Protein AF-A0A8H3ZQU5-F1 (afdb_monomer_lite)

Structure (mmCIF, N/CA/C/O backbone):
data_AF-A0A8H3ZQU5-F1
#
_entry.id   AF-A0A8H3ZQU5-F1
#
loop_
_atom_site.group_PDB
_atom_site.id
_atom_site.type_symbol
_atom_site.label_atom_id
_atom_site.label_alt_id
_atom_site.label_comp_id
_atom_site.label_asym_id
_atom_site.label_entity_id
_atom_site.label_seq_id
_atom_site.pdbx_PDB_ins_code
_atom_site.Cartn_x
_atom_site.Cartn_y
_atom_site.Cartn_z
_atom_site.occupancy
_atom_site.B_iso_or_equiv
_atom_site.auth_seq_id
_atom_site.auth_comp_id
_atom_site.auth_asym_id
_atom_site.auth_atom_id
_atom_site.pdbx_PDB_model_num
ATOM 1 N N . ILE A 1 1 ? -5.562 -5.266 5.433 1.00 88.62 1 ILE A N 1
ATOM 2 C CA . ILE A 1 1 ? -4.664 -4.670 4.418 1.00 88.62 1 ILE A CA 1
ATOM 3 C C . ILE A 1 1 ? -3.680 -3.722 5.083 1.00 88.62 1 ILE A C 1
ATOM 5 O O . ILE A 1 1 ? -4.062 -3.037 6.024 1.00 88.62 1 ILE A O 1
ATOM 9 N N . THR A 1 2 ? -2.432 -3.700 4.621 1.00 89.31 2 THR A N 1
ATOM 10 C CA . THR A 1 2 ? -1.448 -2.695 5.048 1.00 89.31 2 THR A CA 1
ATOM 11 C C . THR A 1 2 ? -1.406 -1.600 3.996 1.00 89.31 2 THR A C 1
ATOM 13 O O . THR A 1 2 ? -1.277 -1.916 2.813 1.00 89.31 2 THR A O 1
ATOM 16 N N . ILE A 1 3 ? -1.524 -0.348 4.415 1.00 89.88 3 ILE A N 1
ATOM 17 C CA . ILE A 1 3 ? -1.514 0.828 3.540 1.00 89.88 3 ILE A CA 1
ATOM 18 C C . ILE A 1 3 ? -0.475 1.829 4.034 1.00 89.88 3 ILE A C 1
ATOM 20 O O . ILE A 1 3 ? -0.102 1.807 5.211 1.00 89.88 3 ILE A O 1
ATOM 24 N N . ASP A 1 4 ? -0.005 2.691 3.139 1.00 89.19 4 ASP A N 1
ATOM 25 C CA . ASP A 1 4 ? 0.747 3.864 3.563 1.00 89.19 4 ASP A CA 1
ATOM 26 C C . ASP A 1 4 ? -0.193 4.971 4.069 1.00 89.19 4 ASP A C 1
ATOM 28 O O . ASP A 1 4 ? -1.414 4.909 3.920 1.00 89.19 4 ASP A O 1
ATOM 32 N N . THR A 1 5 ? 0.390 6.000 4.676 1.00 85.31 5 THR A N 1
ATOM 33 C CA . THR A 1 5 ? -0.324 7.194 5.145 1.00 85.31 5 THR A CA 1
ATOM 34 C C . THR A 1 5 ? -0.534 8.236 4.034 1.00 85.31 5 THR A C 1
ATOM 36 O O . THR A 1 5 ? -0.543 9.436 4.313 1.00 85.31 5 THR A O 1
ATOM 39 N N . SER A 1 6 ? -0.626 7.839 2.759 1.00 83.25 6 SER A N 1
ATOM 40 C CA . SER A 1 6 ? -0.936 8.775 1.670 1.00 83.25 6 SER A CA 1
ATOM 41 C C . SER A 1 6 ? -2.411 9.184 1.676 1.00 83.25 6 SER A C 1
ATOM 43 O O . SER A 1 6 ? -3.299 8.453 2.118 1.00 83.25 6 SER A O 1
ATOM 45 N N . THR A 1 7 ? -2.695 10.371 1.138 1.00 81.69 7 THR A N 1
ATOM 46 C CA . THR A 1 7 ? -4.047 10.955 1.066 1.00 81.69 7 THR A CA 1
ATOM 47 C C . THR A 1 7 ? -5.053 10.084 0.313 1.00 81.69 7 THR A C 1
ATOM 49 O O . THR A 1 7 ? -6.247 10.136 0.611 1.00 81.69 7 THR A O 1
ATOM 52 N N . ASN A 1 8 ? -4.583 9.225 -0.596 1.00 78.62 8 ASN A N 1
ATOM 53 C CA . ASN A 1 8 ? -5.418 8.313 -1.380 1.00 78.62 8 ASN A CA 1
ATOM 54 C C . ASN A 1 8 ? -6.239 7.355 -0.500 1.00 78.62 8 ASN A C 1
ATOM 56 O O . ASN A 1 8 ? -7.399 7.066 -0.809 1.00 78.62 8 ASN A O 1
ATOM 60 N N . PHE A 1 9 ? -5.678 6.916 0.629 1.00 82.62 9 PHE A N 1
ATOM 61 C CA . PHE A 1 9 ? -6.344 5.999 1.555 1.00 82.62 9 PHE A CA 1
ATOM 62 C C . PHE A 1 9 ? -7.197 6.704 2.621 1.00 82.62 9 PHE A C 1
ATOM 64 O O . PHE A 1 9 ? -7.912 6.048 3.375 1.00 82.62 9 PHE A 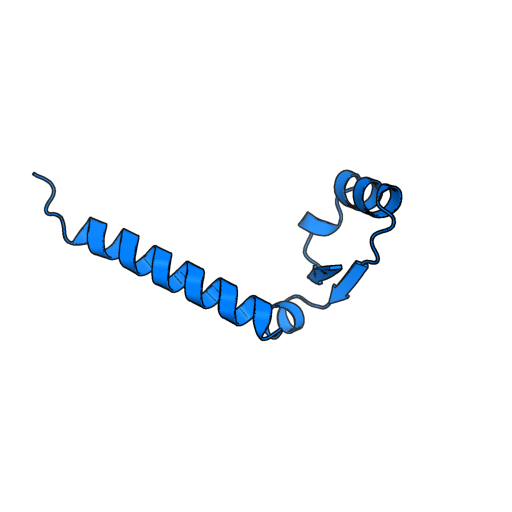O 1
ATOM 71 N N . TYR A 1 10 ? -7.199 8.039 2.661 1.00 84.12 10 TYR A N 1
ATOM 72 C CA . TYR A 1 10 ? -8.030 8.807 3.595 1.00 84.12 10 TYR A CA 1
ATOM 73 C C . TYR A 1 10 ? -9.398 9.204 3.029 1.00 84.12 10 TYR A C 1
ATOM 75 O O . TYR A 1 10 ? -10.212 9.777 3.758 1.00 84.12 10 TYR A O 1
ATOM 83 N N . SER A 1 11 ? -9.686 8.879 1.766 1.00 88.38 11 SER A N 1
ATOM 84 C CA . SER A 1 11 ? -10.973 9.210 1.154 1.00 88.38 11 SER A CA 1
ATOM 85 C C . SER A 1 11 ? -12.153 8.564 1.895 1.00 88.38 11 SER A C 1
ATOM 87 O O . SER A 1 11 ? -12.095 7.409 2.328 1.00 88.38 11 SER A O 1
ATOM 89 N N . TYR A 1 12 ? -13.263 9.302 2.010 1.00 89.62 12 TYR A N 1
ATOM 90 C CA . TYR A 1 12 ? -14.493 8.804 2.640 1.00 89.62 12 TYR A CA 1
ATOM 91 C C . TYR A 1 12 ? -14.978 7.502 1.988 1.00 89.62 12 TYR A C 1
ATOM 93 O O . TYR A 1 12 ? -15.310 6.539 2.677 1.00 89.62 12 TYR A O 1
ATOM 101 N N . LYS A 1 13 ? -14.934 7.449 0.650 1.00 91.12 13 LYS A N 1
ATOM 102 C CA . LYS A 1 13 ? -15.315 6.271 -0.135 1.00 91.12 13 LYS A CA 1
ATOM 103 C C . LYS A 1 13 ? -14.494 5.039 0.250 1.00 91.12 13 LYS A C 1
ATOM 105 O O . LYS A 1 13 ? -15.062 3.957 0.392 1.00 91.12 13 LYS A O 1
ATOM 110 N N . PHE A 1 14 ? -13.184 5.197 0.441 1.00 89.75 14 PHE A N 1
ATOM 111 C CA . PHE A 1 14 ? -12.313 4.101 0.855 1.00 89.75 14 PHE A CA 1
ATOM 112 C C . PHE A 1 14 ? -12.687 3.594 2.251 1.00 89.75 14 PHE A C 1
ATOM 114 O O . PHE A 1 14 ? -12.977 2.408 2.395 1.00 89.75 14 PHE A O 1
ATOM 121 N N . LYS A 1 15 ? -12.800 4.495 3.239 1.00 89.06 15 LYS A N 1
ATOM 122 C CA . LYS A 1 15 ? -13.164 4.142 4.625 1.00 89.06 15 LYS A CA 1
ATOM 123 C C . LYS A 1 15 ? -14.515 3.433 4.717 1.00 89.06 15 LYS A C 1
ATOM 125 O O . LYS A 1 15 ? -14.626 2.409 5.392 1.00 89.06 15 LYS A O 1
ATOM 130 N N . TYR A 1 16 ? -15.522 3.954 4.013 1.00 92.81 16 TYR A N 1
ATOM 131 C CA . TYR A 1 16 ? -16.854 3.354 3.963 1.00 92.81 16 TYR A CA 1
ATOM 132 C C . TYR A 1 16 ? -16.799 1.937 3.383 1.00 92.81 16 TYR A C 1
ATOM 134 O O . TYR A 1 16 ? -17.273 0.995 4.010 1.00 92.81 16 TYR A O 1
ATOM 142 N N . THR A 1 17 ? -16.126 1.761 2.243 1.00 93.44 17 THR A N 1
ATOM 143 C CA . THR A 1 17 ? -15.999 0.450 1.588 1.00 93.44 17 THR A CA 1
ATOM 144 C C . THR A 1 17 ? -15.298 -0.563 2.496 1.00 93.44 17 THR A C 1
ATOM 146 O O . THR A 1 17 ? -15.788 -1.674 2.689 1.00 93.44 17 THR A O 1
ATOM 149 N N . THR A 1 18 ? -14.182 -0.183 3.123 1.00 92.56 18 THR A N 1
ATOM 150 C CA . THR A 1 18 ? -13.445 -1.084 4.022 1.00 92.56 18 THR A CA 1
ATOM 151 C C . THR A 1 18 ? -14.240 -1.459 5.267 1.00 92.56 18 THR A C 1
ATOM 153 O O . THR A 1 18 ? -14.152 -2.603 5.708 1.00 92.56 18 THR A O 1
ATOM 156 N N . TYR A 1 19 ? -15.052 -0.535 5.792 1.00 92.75 19 TYR A N 1
ATOM 157 C CA . TYR A 1 19 ? -15.966 -0.810 6.899 1.00 92.75 19 TYR A CA 1
ATOM 158 C C . TYR A 1 19 ? -17.053 -1.809 6.485 1.00 92.75 19 TYR A C 1
ATOM 160 O O . TYR A 1 19 ? -17.233 -2.821 7.156 1.00 92.75 19 TYR A O 1
ATOM 168 N N . THR A 1 20 ? -17.713 -1.587 5.340 1.00 96.12 20 THR A N 1
ATOM 169 C CA . THR A 1 20 ? -18.768 -2.490 4.837 1.00 96.12 20 THR A CA 1
ATOM 170 C C . THR A 1 20 ? -18.265 -3.903 4.545 1.00 96.12 20 THR A C 1
ATOM 172 O O . THR A 1 20 ? -19.011 -4.863 4.698 1.00 96.12 20 THR A O 1
ATOM 175 N N . LEU A 1 21 ? -16.994 -4.038 4.160 1.00 96.25 21 LEU A N 1
ATOM 176 C CA . LEU A 1 21 ? -16.358 -5.322 3.863 1.00 96.25 21 LEU A CA 1
ATOM 177 C C . LEU A 1 21 ? -15.671 -5.961 5.083 1.00 96.25 21 LEU A C 1
ATOM 179 O O . LEU A 1 21 ? -15.011 -6.986 4.927 1.00 96.25 21 LEU A O 1
ATOM 183 N N . ALA A 1 22 ? -15.776 -5.360 6.275 1.00 95.50 22 ALA A N 1
ATOM 184 C CA . ALA A 1 22 ? -15.103 -5.812 7.497 1.00 95.50 22 ALA A CA 1
ATOM 185 C C . ALA A 1 22 ? -13.579 -6.025 7.328 1.00 95.50 22 ALA A C 1
ATOM 187 O O . ALA A 1 22 ? -12.978 -6.926 7.917 1.00 95.50 22 ALA A O 1
ATOM 188 N N . ILE A 1 23 ? -12.925 -5.186 6.518 1.00 94.19 23 ILE A N 1
ATOM 189 C CA . ILE A 1 23 ? -11.488 -5.283 6.244 1.00 94.19 23 ILE A CA 1
ATOM 190 C C . ILE A 1 23 ? -10.709 -4.521 7.317 1.00 94.19 23 ILE A C 1
ATOM 192 O O . ILE A 1 23 ? -10.809 -3.301 7.429 1.00 94.19 23 ILE A O 1
ATOM 196 N N . THR A 1 24 ? -9.837 -5.216 8.049 1.00 93.19 24 THR A N 1
ATOM 197 C CA . THR A 1 24 ? -8.899 -4.571 8.980 1.00 93.19 24 THR A CA 1
ATOM 198 C C . THR A 1 24 ? -7.821 -3.795 8.225 1.00 93.19 24 THR A C 1
ATOM 200 O O . THR A 1 24 ? -7.150 -4.351 7.349 1.00 93.19 24 THR A O 1
ATOM 203 N N . ILE A 1 25 ? -7.602 -2.532 8.588 1.00 90.56 25 ILE A N 1
ATOM 204 C CA . ILE A 1 25 ? -6.567 -1.670 8.007 1.00 90.56 25 ILE A CA 1
ATOM 205 C C . ILE A 1 25 ? -5.411 -1.501 8.994 1.00 90.56 25 ILE A C 1
ATOM 207 O O . ILE A 1 25 ? -5.628 -1.240 10.173 1.00 90.56 25 ILE A O 1
ATOM 211 N N . LYS A 1 26 ? -4.179 -1.630 8.497 1.00 92.44 26 LYS A N 1
ATOM 212 C CA . LYS A 1 26 ? -2.950 -1.284 9.214 1.00 92.44 26 LYS A CA 1
ATOM 213 C C . LYS A 1 26 ? -2.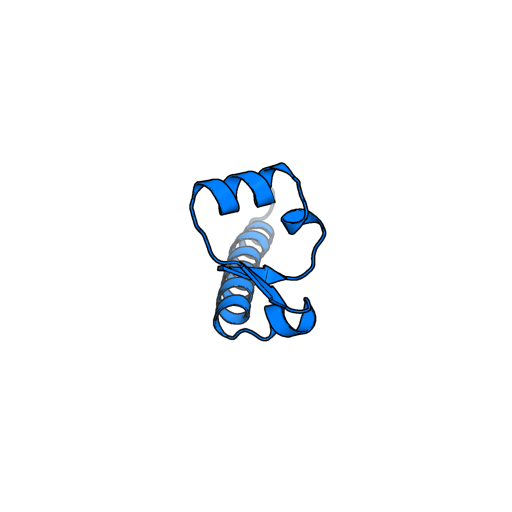239 -0.157 8.468 1.00 92.44 26 LYS A C 1
ATOM 215 O O . LYS A 1 26 ? -1.716 -0.381 7.378 1.00 92.44 26 LYS A O 1
ATOM 220 N N . GLU A 1 27 ? -2.216 1.030 9.059 1.00 91.38 27 GLU A N 1
ATOM 221 C CA . GLU A 1 27 ? -1.500 2.188 8.517 1.00 91.38 27 GLU A CA 1
ATOM 222 C C . GLU A 1 27 ? -0.022 2.141 8.920 1.00 91.38 27 GLU A C 1
ATOM 224 O O . GLU A 1 27 ? 0.313 1.828 10.066 1.00 91.38 27 GLU A O 1
ATOM 229 N N . VAL A 1 28 ? 0.875 2.431 7.974 1.00 92.19 28 VAL A N 1
ATOM 230 C CA . VAL A 1 28 ? 2.315 2.569 8.231 1.00 92.19 28 VAL A CA 1
ATOM 231 C C . VAL A 1 28 ? 2.883 3.787 7.497 1.00 92.19 28 VAL A C 1
ATOM 233 O O . VAL A 1 28 ? 2.405 4.125 6.415 1.00 92.19 28 VAL A O 1
ATOM 236 N N . PRO A 1 29 ? 3.937 4.443 8.018 1.00 89.69 29 PRO A N 1
ATOM 237 C CA . PRO A 1 29 ? 4.598 5.527 7.297 1.00 89.69 29 PRO A CA 1
ATOM 238 C C . PRO A 1 29 ? 5.079 5.073 5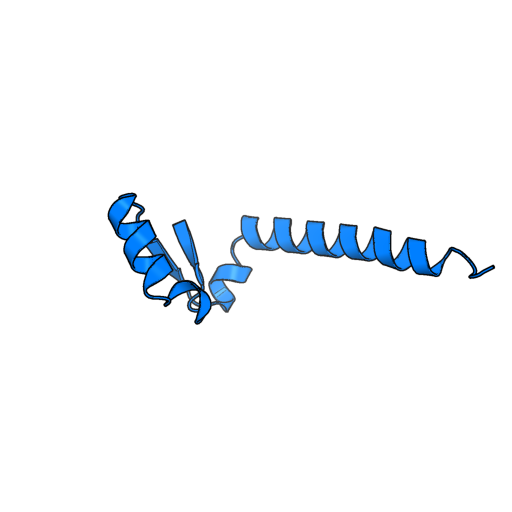.915 1.00 89.69 29 PRO A C 1
ATOM 240 O O . PRO A 1 29 ? 5.568 3.952 5.766 1.00 89.69 29 PRO A O 1
ATOM 243 N N . ILE A 1 30 ? 5.037 5.959 4.917 1.00 86.25 30 ILE A N 1
ATOM 244 C CA . ILE A 1 30 ? 5.389 5.620 3.525 1.00 86.25 30 ILE A CA 1
ATOM 245 C C . ILE A 1 30 ? 6.796 5.008 3.372 1.00 86.25 30 ILE A C 1
ATOM 247 O O . ILE A 1 30 ? 6.995 4.064 2.611 1.00 86.25 30 ILE A O 1
ATOM 251 N N . LYS A 1 31 ? 7.770 5.462 4.176 1.00 87.38 31 LYS A N 1
ATOM 252 C CA . LYS A 1 31 ? 9.127 4.880 4.221 1.00 87.38 31 LYS A CA 1
ATOM 253 C C . LYS A 1 31 ? 9.119 3.410 4.662 1.00 87.38 31 LYS A C 1
ATOM 255 O O . LYS A 1 31 ? 9.868 2.594 4.129 1.00 87.38 31 LYS A O 1
ATOM 260 N N . VAL A 1 32 ? 8.259 3.069 5.622 1.00 88.12 32 VAL A N 1
ATOM 261 C CA . VAL A 1 32 ? 8.086 1.697 6.117 1.00 88.12 32 VAL A CA 1
ATOM 262 C C . VAL A 1 32 ? 7.329 0.866 5.087 1.00 88.12 32 VAL A C 1
ATOM 264 O O . VAL A 1 32 ? 7.722 -0.267 4.830 1.00 88.12 32 VAL A O 1
ATOM 267 N N . TYR A 1 33 ? 6.309 1.439 4.440 1.00 88.38 33 TYR A N 1
ATOM 268 C CA . TYR A 1 33 ? 5.550 0.777 3.377 1.00 88.38 33 TYR A CA 1
ATOM 269 C C . TYR A 1 33 ? 6.453 0.301 2.230 1.00 88.38 33 TYR A C 1
ATOM 271 O O . TYR A 1 33 ? 6.417 -0.873 1.866 1.00 88.38 33 TYR A O 1
ATOM 279 N N . TYR A 1 34 ? 7.342 1.167 1.731 1.00 84.94 34 TYR A N 1
ATOM 280 C CA . TYR A 1 34 ? 8.312 0.796 0.692 1.00 84.94 34 TYR A CA 1
ATOM 281 C C . TYR A 1 34 ? 9.396 -0.178 1.166 1.00 84.94 34 TYR A C 1
ATOM 283 O O . TYR A 1 34 ? 10.010 -0.863 0.349 1.00 84.94 34 TYR A O 1
ATOM 291 N N . SER A 1 35 ? 9.616 -0.279 2.477 1.00 85.56 35 SER A N 1
ATOM 292 C CA . SER A 1 35 ? 10.531 -1.263 3.067 1.00 85.56 35 SER A CA 1
ATOM 293 C C . SER A 1 35 ? 9.901 -2.653 3.209 1.00 85.56 35 SER A C 1
ATOM 295 O O . SER A 1 35 ? 10.608 -3.619 3.490 1.00 85.56 35 SER A O 1
ATOM 297 N N . ILE A 1 36 ? 8.587 -2.800 2.998 1.00 88.94 36 ILE A N 1
ATOM 298 C CA . ILE A 1 36 ? 7.936 -4.113 2.979 1.00 88.94 36 ILE A CA 1
ATOM 299 C C . ILE A 1 36 ? 8.471 -4.888 1.769 1.00 88.94 36 ILE A C 1
ATOM 301 O O . ILE A 1 36 ? 8.192 -4.525 0.627 1.00 88.94 36 ILE A O 1
ATOM 305 N N . ASN A 1 37 ? 9.188 -5.993 2.013 1.00 85.38 37 ASN A N 1
ATOM 306 C CA . ASN A 1 37 ? 9.841 -6.803 0.969 1.00 85.38 37 ASN A CA 1
ATOM 307 C C . ASN A 1 37 ? 8.926 -7.122 -0.219 1.00 85.38 37 ASN A C 1
ATOM 309 O O . ASN A 1 37 ? 9.345 -7.024 -1.368 1.00 85.38 37 ASN A O 1
ATOM 313 N N . LYS A 1 38 ? 7.660 -7.456 0.057 1.00 84.88 38 LYS A N 1
ATOM 314 C CA . LYS A 1 38 ? 6.665 -7.737 -0.981 1.00 84.88 38 LYS A CA 1
ATOM 315 C C . LYS A 1 38 ? 6.393 -6.507 -1.854 1.00 84.88 38 LYS A C 1
ATOM 317 O O . LYS A 1 38 ? 6.458 -6.617 -3.070 1.00 84.88 38 LYS A O 1
ATOM 322 N N . VAL A 1 39 ? 6.135 -5.343 -1.252 1.00 87.31 39 VAL A N 1
ATOM 323 C CA . VAL A 1 39 ? 5.888 -4.080 -1.976 1.00 87.31 39 VAL A CA 1
ATOM 324 C C . VAL A 1 39 ? 7.096 -3.714 -2.832 1.00 87.31 39 VAL A C 1
ATOM 326 O O . VAL A 1 39 ? 6.946 -3.450 -4.023 1.00 87.31 39 VAL A O 1
ATOM 329 N N . LYS A 1 40 ? 8.296 -3.775 -2.243 1.00 85.62 40 LYS A N 1
ATOM 330 C CA . LYS A 1 40 ? 9.554 -3.508 -2.943 1.00 85.62 40 LYS A CA 1
ATOM 331 C C . LYS A 1 40 ? 9.721 -4.413 -4.162 1.00 85.62 40 LYS A C 1
ATOM 333 O O . LYS A 1 40 ? 9.977 -3.911 -5.248 1.00 85.62 40 LYS A O 1
ATOM 338 N N . TYR A 1 41 ? 9.526 -5.722 -3.993 1.00 88.81 41 TYR A N 1
ATOM 339 C CA . TYR A 1 41 ? 9.646 -6.695 -5.078 1.00 88.81 41 TYR A CA 1
ATOM 340 C C . TYR A 1 41 ? 8.708 -6.367 -6.245 1.00 88.81 41 TYR A C 1
ATOM 342 O O . TYR A 1 41 ? 9.170 -6.219 -7.372 1.00 88.81 41 TYR A O 1
ATOM 350 N N . TYR A 1 42 ? 7.413 -6.165 -5.972 1.00 88.69 42 TYR A N 1
ATOM 351 C CA . TYR A 1 42 ? 6.440 -5.836 -7.018 1.00 88.69 42 TYR A CA 1
ATOM 352 C C . TYR A 1 42 ? 6.772 -4.528 -7.737 1.00 88.69 42 TYR A C 1
ATOM 354 O O . TYR A 1 42 ? 6.715 -4.481 -8.965 1.00 88.69 42 TYR A O 1
ATOM 362 N N . TYR A 1 43 ? 7.141 -3.483 -6.993 1.00 87.25 43 TYR A N 1
ATOM 363 C CA . TYR A 1 43 ? 7.487 -2.194 -7.586 1.00 87.25 43 TYR A CA 1
ATOM 364 C C . TYR A 1 43 ? 8.719 -2.305 -8.488 1.00 87.25 43 TYR A C 1
ATOM 366 O O . TYR A 1 43 ? 8.716 -1.813 -9.613 1.00 87.25 43 TYR A O 1
ATOM 374 N N . THR A 1 44 ? 9.754 -3.008 -8.024 1.00 88.12 44 THR A N 1
ATOM 375 C CA . THR A 1 44 ? 10.967 -3.259 -8.803 1.00 88.12 44 THR A CA 1
ATOM 376 C C . THR A 1 44 ? 10.661 -4.047 -10.075 1.00 88.12 44 THR A C 1
ATOM 378 O O . THR A 1 44 ? 11.100 -3.639 -11.147 1.00 88.12 44 THR A O 1
ATOM 381 N N . THR A 1 45 ? 9.876 -5.124 -9.998 1.00 91.38 45 THR A N 1
ATOM 382 C CA . THR A 1 45 ? 9.497 -5.910 -11.181 1.00 91.38 45 THR A CA 1
ATOM 383 C C . THR A 1 45 ? 8.718 -5.071 -12.189 1.00 91.38 45 THR A C 1
ATOM 385 O O . THR A 1 45 ? 9.087 -5.051 -13.359 1.00 91.38 45 THR A O 1
ATOM 388 N N . LEU A 1 46 ? 7.694 -4.333 -11.746 1.00 91.50 46 LEU A N 1
ATOM 389 C CA . LEU A 1 46 ? 6.911 -3.458 -12.625 1.00 91.50 46 LEU A CA 1
ATOM 390 C C . LEU A 1 46 ? 7.786 -2.400 -13.298 1.00 91.50 46 LEU A C 1
ATOM 392 O O . LEU A 1 46 ? 7.672 -2.192 -14.503 1.00 91.50 46 LEU A O 1
ATOM 396 N N . TYR A 1 47 ? 8.685 -1.775 -12.537 1.00 89.81 47 TYR A N 1
ATOM 397 C CA . TYR A 1 47 ? 9.620 -0.783 -13.057 1.00 89.81 47 TYR A CA 1
ATOM 398 C C . TYR A 1 47 ? 10.563 -1.377 -14.113 1.00 89.81 47 TYR A C 1
ATOM 400 O O . TYR A 1 47 ? 10.738 -0.794 -15.182 1.00 89.81 47 TYR A O 1
ATOM 408 N N . TYR A 1 48 ? 11.128 -2.562 -13.865 1.00 89.38 48 TYR A N 1
ATOM 409 C CA . TYR A 1 48 ? 11.970 -3.243 -14.850 1.00 89.38 48 TYR A CA 1
ATOM 410 C C . TYR A 1 48 ? 11.194 -3.639 -16.105 1.00 89.38 48 TYR A C 1
ATOM 412 O O . TYR A 1 48 ? 11.681 -3.410 -17.208 1.00 89.38 48 TYR A O 1
ATOM 420 N N . THR A 1 49 ? 9.989 -4.195 -15.967 1.00 90.62 49 THR A N 1
ATOM 421 C CA . THR A 1 49 ? 9.147 -4.552 -17.116 1.00 90.62 49 THR A CA 1
ATOM 422 C C . THR A 1 49 ? 8.776 -3.321 -17.935 1.00 90.62 49 THR A C 1
ATOM 424 O O . THR A 1 49 ? 8.912 -3.350 -19.157 1.00 90.62 49 THR A O 1
ATOM 427 N N . TYR A 1 50 ? 8.378 -2.228 -17.278 1.00 89.88 50 TYR A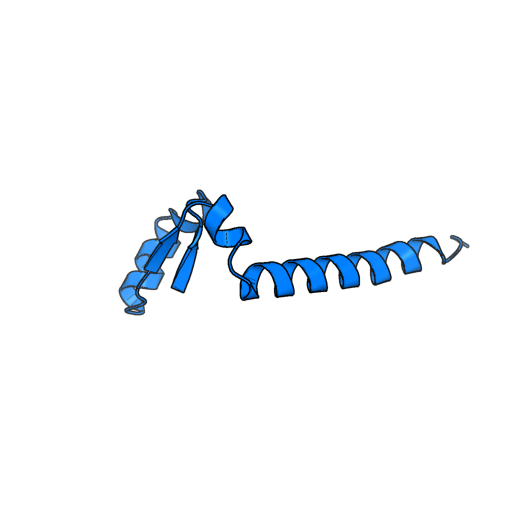 N 1
ATOM 428 C CA . TYR A 1 50 ? 8.119 -0.948 -17.934 1.00 89.88 50 TYR A CA 1
ATOM 429 C C . TYR A 1 50 ? 9.345 -0.472 -18.713 1.00 89.88 50 TYR A C 1
ATOM 431 O O . TYR A 1 50 ? 9.237 -0.174 -19.899 1.00 89.88 50 TYR A O 1
ATOM 439 N N . ASN A 1 51 ? 10.521 -0.481 -18.080 1.00 88.06 51 ASN A N 1
ATOM 440 C CA . ASN A 1 51 ? 11.759 -0.089 -18.740 1.00 88.06 51 ASN A CA 1
ATOM 441 C C . ASN A 1 51 ? 12.072 -0.983 -19.937 1.00 88.06 51 ASN A C 1
ATOM 443 O O . ASN A 1 51 ? 12.444 -0.456 -20.974 1.00 88.06 51 ASN A O 1
ATOM 447 N N . ILE A 1 52 ? 11.902 -2.305 -19.845 1.00 85.69 52 ILE A N 1
ATOM 448 C CA . ILE A 1 52 ? 12.126 -3.218 -20.978 1.00 85.69 52 ILE A CA 1
ATOM 449 C C . ILE A 1 52 ? 11.200 -2.875 -22.147 1.00 85.69 52 ILE A C 1
ATOM 451 O O . ILE A 1 52 ? 11.660 -2.849 -23.283 1.00 85.69 52 ILE A O 1
ATOM 455 N N . ILE A 1 53 ? 9.919 -2.608 -21.886 1.00 85.75 53 ILE A N 1
ATOM 456 C CA . ILE A 1 53 ? 8.946 -2.256 -22.929 1.00 85.75 53 ILE A CA 1
ATOM 457 C C . ILE A 1 53 ? 9.308 -0.902 -23.549 1.00 85.75 53 ILE A C 1
ATOM 459 O O . ILE A 1 53 ? 9.460 -0.806 -24.762 1.00 85.75 53 ILE A O 1
ATOM 463 N N . TYR A 1 54 ? 9.526 0.116 -22.718 1.00 78.81 54 TYR A N 1
ATOM 464 C CA . TYR A 1 54 ? 9.770 1.490 -23.157 1.00 78.81 54 TYR A CA 1
ATOM 465 C C . TYR A 1 54 ? 11.135 1.673 -23.842 1.00 78.81 54 TYR A C 1
ATOM 467 O O . TYR A 1 54 ? 11.264 2.402 -24.820 1.00 78.81 54 TYR A O 1
ATOM 475 N N . THR A 1 55 ? 12.175 0.982 -23.365 1.00 70.44 55 THR A N 1
ATOM 476 C CA . THR A 1 55 ? 13.497 0.994 -24.019 1.00 70.44 55 THR A CA 1
ATOM 477 C C . THR A 1 55 ? 13.523 0.149 -25.288 1.00 70.44 55 THR A C 1
ATOM 479 O O . THR A 1 55 ? 14.222 0.520 -26.228 1.00 70.44 55 THR A O 1
ATOM 482 N N . LYS A 1 56 ? 12.734 -0.936 -25.370 1.00 59.75 56 LYS A N 1
ATOM 483 C CA . LYS A 1 56 ? 12.500 -1.625 -26.648 1.00 59.75 56 LYS A CA 1
ATOM 484 C C . LYS A 1 56 ? 11.782 -0.727 -27.650 1.00 59.75 56 LYS A C 1
ATOM 486 O O . LYS A 1 56 ? 12.170 -0.740 -28.813 1.00 59.75 56 LYS A O 1
ATOM 491 N N . ASP A 1 57 ? 10.822 0.081 -27.211 1.00 54.62 57 ASP A N 1
ATOM 492 C CA . ASP A 1 57 ? 10.148 1.063 -28.071 1.00 54.62 57 ASP A CA 1
ATOM 493 C C . ASP A 1 57 ? 11.135 2.092 -28.646 1.00 54.62 57 ASP A C 1
ATOM 495 O O . ASP A 1 57 ? 11.108 2.390 -29.834 1.00 54.62 57 ASP A O 1
ATOM 499 N N . LEU A 1 58 ? 12.101 2.550 -27.844 1.00 53.50 58 LEU A N 1
ATOM 500 C CA . LEU A 1 58 ? 13.176 3.443 -28.305 1.00 53.50 58 LEU A CA 1
ATOM 501 C C . LEU A 1 58 ? 14.205 2.773 -29.238 1.00 53.50 58 LEU A C 1
ATOM 503 O O . LEU A 1 58 ? 15.004 3.472 -29.858 1.00 53.50 58 LEU A O 1
ATOM 507 N N . SER A 1 59 ? 14.209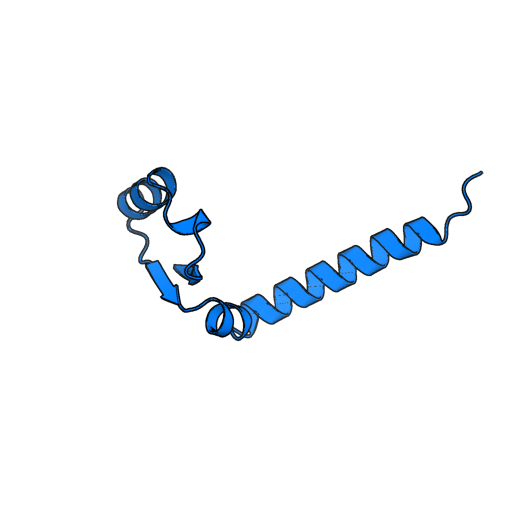 1.440 -29.341 1.00 53.78 59 SER A N 1
ATOM 508 C CA . SER A 1 59 ? 15.077 0.686 -30.261 1.00 53.78 59 SER A CA 1
ATOM 509 C C . SER A 1 59 ? 14.424 0.375 -31.613 1.00 53.78 59 SER A C 1
ATOM 511 O O . SER A 1 59 ? 15.089 -0.160 -32.501 1.00 53.78 59 SER A O 1
ATOM 513 N N . ILE A 1 60 ? 13.147 0.725 -31.794 1.00 54.41 60 ILE A N 1
ATOM 514 C CA . ILE A 1 60 ? 12.479 0.687 -33.094 1.00 54.41 60 ILE A CA 1
ATOM 515 C C . ILE A 1 60 ? 12.707 2.061 -33.740 1.00 54.41 60 ILE A C 1
ATOM 517 O O . ILE A 1 60 ? 12.169 3.054 -33.251 1.00 54.41 60 ILE A O 1
ATOM 521 N N . PRO A 1 61 ? 13.520 2.171 -34.807 1.00 43.09 61 PRO A N 1
ATOM 522 C CA . PRO A 1 61 ? 13.654 3.435 -35.509 1.00 43.09 61 PRO A CA 1
ATOM 523 C C . PRO A 1 61 ? 12.278 3.802 -36.067 1.00 43.09 61 PRO A C 1
ATOM 525 O O . PRO A 1 61 ? 11.675 3.012 -36.797 1.00 43.09 61 PRO A O 1
ATOM 528 N N . TYR A 1 62 ? 11.779 4.983 -35.695 1.00 45.66 62 TYR A N 1
ATOM 529 C CA . TYR A 1 62 ? 10.633 5.597 -36.356 1.00 45.66 62 TYR A CA 1
ATOM 530 C C . TYR A 1 62 ? 10.900 5.573 -37.864 1.00 45.66 62 TYR A C 1
ATOM 532 O O . TYR A 1 62 ? 11.918 6.096 -38.323 1.00 45.66 62 TYR A O 1
ATOM 540 N N . LYS A 1 63 ? 10.031 4.879 -38.598 1.00 42.88 63 LYS A N 1
ATOM 541 C CA . LYS A 1 63 ? 10.076 4.776 -40.054 1.00 42.88 63 LYS A CA 1
ATOM 542 C C . LYS A 1 63 ? 9.222 5.870 -40.672 1.00 42.88 63 LYS A C 1
ATOM 544 O O . LYS A 1 63 ? 8.136 6.127 -40.108 1.00 42.88 63 LYS A O 1
#

Foldseek 3Di: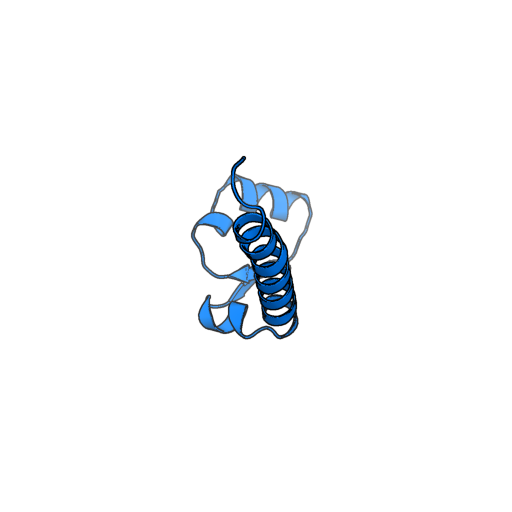
DEDEPDPVCVDPVNVVVCVVVVHDYHYDHPVVVCVPPVNVVVVVVVVVVVCVVVVVVVVPPDD

Organism: NCBI:txid702518

pLDDT: mean 83.62, std 13.31, range [42.88, 96.25]

Secondary structure (DSSP, 8-state):
-EEES-GGGG-HHHHHHHHHTT---EEE-HHHHHHSHHHHHHHHHHHHHHHHHHHHHTTS---

Radius of gyration: 17.52 Å; chains: 1; bounding box: 34×19×49 Å

Sequence (63 aa):
ITIDTSTNFYSYKFKYTTYTLAITIKEVPIKVYYSINKVKYYYTTLYYTYNIIYTKDLSIPYK